Protein AF-A0A1I1RBB9-F1 (afdb_monomer)

InterPro domains:
  IPR007278 Domain of unknown function DUF397 [PF04149] (7-54)

Sequence (57 aa):
MFEGVPFRTSSHSTDDCVAVARAPRLIGVADTKVGNARVIAVRPDAWTVFVAAVTTR

pLDDT: mean 77.72, std 15.16, range [51.62, 95.88]

Radius of gyration: 12.04 Å; Cα contacts (8 Å, |Δi|>4): 74; chains: 1; bounding box: 31×17×33 Å

Structure (mmCIF, N/CA/C/O backbone):
data_AF-A0A1I1RBB9-F1
#
_entry.id   AF-A0A1I1RBB9-F1
#
loop_
_atom_site.group_PDB
_atom_site.id
_atom_site.type_symbol
_atom_site.label_atom_id
_atom_site.label_alt_id
_atom_site.label_comp_id
_atom_site.label_asym_id
_atom_site.label_entity_id
_atom_site.label_seq_id
_atom_site.pdbx_PDB_ins_code
_atom_site.Cartn_x
_atom_site.Cartn_y
_atom_site.Cartn_z
_atom_site.occupancy
_atom_site.B_iso_or_equiv
_atom_site.auth_seq_id
_atom_site.auth_comp_id
_atom_site.auth_asym_id
_atom_site.auth_atom_id
_atom_site.pdbx_PDB_model_num
ATOM 1 N N . MET A 1 1 ? -4.566 1.480 -13.856 1.00 61.91 1 MET A N 1
ATOM 2 C CA . MET A 1 1 ? -5.307 1.882 -12.631 1.00 61.91 1 MET A CA 1
ATOM 3 C C . MET A 1 1 ? -4.419 2.468 -11.524 1.00 61.91 1 MET A C 1
ATOM 5 O O . MET A 1 1 ? -4.961 3.125 -10.649 1.00 61.91 1 MET A O 1
ATOM 9 N N . PHE A 1 2 ? -3.091 2.306 -11.565 1.00 59.56 2 PHE A N 1
ATOM 10 C CA . PHE A 1 2 ? -2.160 2.944 -10.611 1.00 59.56 2 PHE A CA 1
ATOM 11 C C . PHE A 1 2 ? -1.117 3.837 -11.299 1.00 59.56 2 PHE A C 1
ATOM 13 O O . PHE A 1 2 ? -0.109 4.199 -10.704 1.00 59.56 2 PHE A O 1
ATOM 20 N N . GLU A 1 3 ? -1.354 4.178 -12.565 1.00 67.31 3 GLU A N 1
ATOM 21 C CA . GLU A 1 3 ? -0.493 5.088 -13.312 1.00 67.31 3 GLU A CA 1
ATOM 22 C C . GLU A 1 3 ? -0.561 6.484 -12.675 1.00 67.31 3 GLU A C 1
ATOM 24 O O . GLU A 1 3 ? -1.653 6.990 -12.414 1.00 67.31 3 GLU A O 1
ATOM 29 N N . GLY A 1 4 ? 0.599 7.062 -12.353 1.00 65.06 4 GLY A N 1
ATOM 30 C CA . GLY A 1 4 ? 0.707 8.382 -11.722 1.00 65.06 4 GLY A CA 1
ATOM 31 C C . GLY A 1 4 ? 0.420 8.438 -10.214 1.00 65.06 4 GLY A C 1
ATOM 32 O O . GLY A 1 4 ? 0.449 9.527 -9.644 1.00 65.06 4 GLY A O 1
ATOM 33 N N . VAL A 1 5 ? 0.159 7.311 -9.538 1.00 68.06 5 VAL A N 1
ATOM 34 C CA . VAL A 1 5 ? -0.066 7.310 -8.082 1.00 68.06 5 VAL A CA 1
ATOM 35 C C . VAL A 1 5 ? 1.275 7.216 -7.340 1.00 68.06 5 VAL A C 1
ATOM 37 O O . VAL A 1 5 ? 2.030 6.275 -7.587 1.00 68.06 5 VAL A O 1
ATOM 40 N N . PRO A 1 6 ? 1.589 8.141 -6.410 1.00 68.38 6 PRO A N 1
ATOM 41 C CA . PRO A 1 6 ? 2.839 8.088 -5.665 1.00 68.38 6 PRO A CA 1
ATOM 42 C C . PRO A 1 6 ? 2.820 6.935 -4.655 1.00 68.38 6 PRO A C 1
ATOM 44 O O . PRO A 1 6 ? 1.893 6.801 -3.852 1.00 68.38 6 PRO A O 1
ATOM 47 N N . PHE A 1 7 ? 3.873 6.125 -4.678 1.00 64.69 7 PHE A N 1
ATOM 48 C CA . PHE A 1 7 ? 4.088 5.041 -3.727 1.00 64.69 7 PHE A CA 1
ATOM 49 C C . PHE A 1 7 ? 4.941 5.504 -2.536 1.00 64.69 7 PHE A C 1
ATOM 51 O O . PHE A 1 7 ? 5.857 6.310 -2.700 1.00 64.69 7 PHE A O 1
ATOM 58 N N . ARG A 1 8 ? 4.662 4.979 -1.334 1.00 64.00 8 ARG A N 1
ATOM 59 C CA . ARG A 1 8 ? 5.511 5.166 -0.139 1.00 64.00 8 ARG A CA 1
ATOM 60 C C . ARG A 1 8 ? 6.321 3.899 0.149 1.00 64.00 8 ARG A C 1
ATOM 62 O O . ARG A 1 8 ? 5.780 2.804 0.011 1.00 64.00 8 ARG A O 1
ATOM 69 N N . THR A 1 9 ? 7.578 4.065 0.563 1.00 58.53 9 THR A N 1
ATOM 70 C CA . THR A 1 9 ? 8.548 2.993 0.852 1.00 58.53 9 THR A CA 1
ATOM 71 C C . THR A 1 9 ? 8.993 3.018 2.324 1.00 58.53 9 THR A C 1
ATOM 73 O O . THR A 1 9 ? 8.853 4.041 2.997 1.00 58.53 9 THR A O 1
ATOM 76 N N . SER A 1 10 ? 9.499 1.899 2.856 1.00 57.88 10 SER A N 1
ATOM 77 C CA . SER A 1 10 ? 10.019 1.794 4.233 1.00 57.88 10 SER A CA 1
ATOM 78 C C . SER A 1 10 ? 11.551 1.918 4.282 1.00 57.88 10 SER 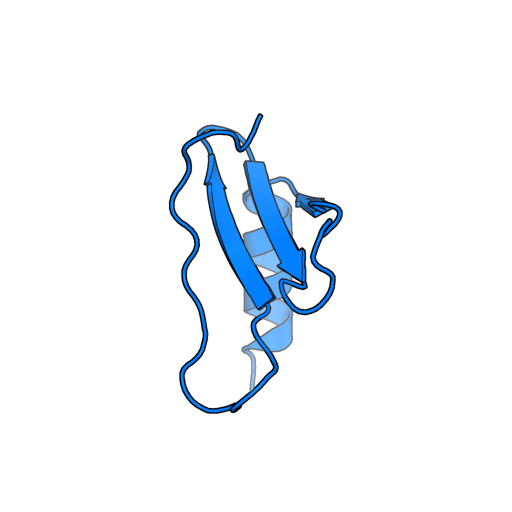A C 1
ATOM 80 O O . SER A 1 10 ? 12.248 1.125 3.657 1.00 57.88 10 SER A O 1
ATOM 82 N N . SER A 1 11 ? 12.078 2.869 5.063 1.00 51.62 11 SER A N 1
ATOM 83 C CA . SER A 1 11 ? 13.475 3.361 5.032 1.00 51.62 11 SER A CA 1
ATOM 84 C C . SER A 1 11 ? 14.585 2.476 5.644 1.00 51.62 11 SER A C 1
ATOM 86 O O . SER A 1 11 ? 15.634 3.009 6.000 1.00 51.62 11 SER A O 1
ATOM 88 N N . HIS A 1 12 ? 14.408 1.160 5.806 1.00 53.47 12 HIS A N 1
ATOM 89 C CA . HIS A 1 12 ? 15.403 0.307 6.496 1.00 53.47 12 HIS A CA 1
ATOM 90 C C . HIS A 1 12 ? 16.006 -0.832 5.666 1.00 53.47 12 HIS A C 1
ATOM 92 O O . HIS A 1 12 ? 16.644 -1.720 6.224 1.00 53.47 12 HIS A O 1
ATOM 98 N N . SER A 1 13 ? 15.880 -0.792 4.343 1.00 52.22 13 SER A N 1
ATOM 99 C CA . SER A 1 13 ? 16.588 -1.721 3.466 1.00 52.22 13 SER A CA 1
ATOM 100 C C . SER A 1 13 ? 17.222 -0.979 2.300 1.00 52.22 13 SER A C 1
ATOM 102 O O . SER A 1 13 ? 16.603 -0.098 1.709 1.00 52.22 13 SER A O 1
ATOM 104 N N . THR A 1 14 ? 18.469 -1.334 1.999 1.00 57.25 14 THR A N 1
ATOM 105 C CA . THR A 1 14 ? 19.238 -0.801 0.870 1.00 57.25 14 THR A CA 1
ATOM 106 C C . THR A 1 14 ? 18.641 -1.229 -0.471 1.00 57.25 14 THR A C 1
ATOM 108 O O . THR A 1 14 ? 18.813 -0.507 -1.444 1.00 57.25 14 THR A O 1
ATOM 111 N N . ASP A 1 15 ? 17.879 -2.330 -0.500 1.00 56.75 15 ASP A N 1
ATOM 112 C CA . ASP A 1 15 ? 17.318 -2.891 -1.730 1.00 56.75 15 ASP A CA 1
ATOM 113 C C . ASP A 1 15 ? 15.852 -3.345 -1.623 1.00 56.75 15 ASP A C 1
ATOM 115 O O . ASP A 1 15 ? 15.302 -3.719 -2.641 1.00 56.75 15 ASP A O 1
ATOM 119 N N . ASP A 1 16 ? 15.155 -3.277 -0.478 1.00 56.91 16 ASP A N 1
ATOM 120 C CA . ASP A 1 16 ? 13.793 -3.830 -0.328 1.00 56.91 16 ASP A CA 1
ATOM 121 C C . ASP A 1 16 ? 12.729 -2.761 -0.098 1.00 56.91 16 ASP A C 1
ATOM 123 O O . ASP A 1 16 ? 12.638 -2.180 0.984 1.00 56.91 16 ASP A O 1
ATOM 127 N N . CYS A 1 17 ? 11.852 -2.548 -1.079 1.00 70.81 17 CYS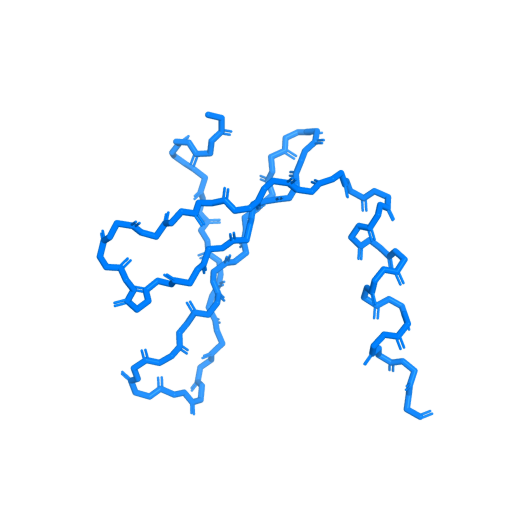 A N 1
ATOM 128 C CA . CYS A 1 17 ? 10.734 -1.622 -0.942 1.00 70.81 17 CYS A CA 1
ATOM 129 C C . CYS A 1 17 ? 9.433 -2.268 -1.436 1.00 70.81 17 CYS A C 1
ATOM 131 O O . CYS A 1 17 ? 9.144 -2.323 -2.629 1.00 70.81 17 CYS A O 1
ATOM 133 N N . VAL A 1 18 ? 8.602 -2.734 -0.499 1.00 79.25 18 VAL A N 1
ATOM 134 C CA . VAL A 1 18 ? 7.175 -2.886 -0.795 1.00 79.25 18 VAL A CA 1
ATOM 135 C C . VAL A 1 18 ? 6.600 -1.481 -0.886 1.00 79.25 18 VAL A C 1
ATOM 137 O O . VAL A 1 18 ? 6.599 -0.717 0.078 1.00 79.25 18 VAL A O 1
ATOM 140 N N . ALA A 1 19 ? 6.133 -1.138 -2.070 1.00 81.00 19 ALA A N 1
ATOM 141 C CA . ALA A 1 19 ? 5.521 0.125 -2.385 1.00 81.00 19 ALA A CA 1
ATOM 142 C C . ALA A 1 19 ? 4.007 0.005 -2.217 1.00 81.00 19 ALA A C 1
ATOM 144 O O . ALA A 1 19 ? 3.370 -0.861 -2.822 1.00 81.00 19 ALA A O 1
ATOM 145 N N . VAL A 1 20 ? 3.422 0.913 -1.432 1.00 86.88 20 VAL A N 1
ATOM 146 C CA . VAL A 1 20 ? 1.964 1.006 -1.267 1.00 86.88 20 VAL A CA 1
ATOM 147 C C . VAL A 1 20 ? 1.436 2.323 -1.838 1.00 86.88 20 VAL A C 1
ATOM 149 O O . VAL A 1 20 ? 1.946 3.398 -1.516 1.00 86.88 20 VAL A O 1
ATOM 152 N N . ALA A 1 21 ? 0.403 2.234 -2.675 1.00 88.25 21 ALA A N 1
ATOM 153 C CA . ALA A 1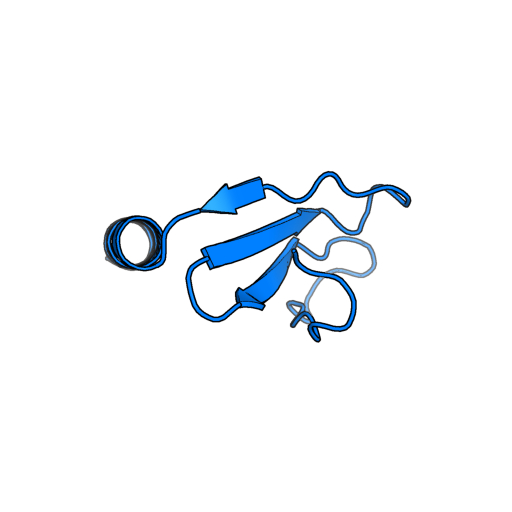 21 ? -0.271 3.358 -3.320 1.00 88.25 21 ALA A CA 1
ATOM 154 C C . ALA A 1 21 ? -1.785 3.283 -3.103 1.00 88.25 21 ALA A C 1
ATOM 156 O O . ALA A 1 21 ? -2.397 2.220 -3.217 1.00 88.25 21 ALA A O 1
ATOM 157 N N . ARG A 1 22 ? -2.421 4.428 -2.838 1.00 91.00 22 ARG A N 1
ATOM 158 C CA . ARG A 1 22 ? -3.881 4.520 -2.706 1.00 91.00 22 ARG A CA 1
ATOM 159 C C . ARG A 1 22 ? -4.498 5.067 -3.990 1.00 91.00 22 ARG A C 1
ATOM 161 O O . ARG A 1 22 ? -4.179 6.176 -4.401 1.00 91.00 22 ARG A O 1
ATOM 168 N N . ALA A 1 23 ? -5.439 4.325 -4.561 1.00 86.75 23 ALA A N 1
ATOM 169 C CA . ALA A 1 23 ? -6.332 4.769 -5.628 1.00 86.75 23 ALA A CA 1
ATOM 170 C C . ALA A 1 23 ? -7.771 4.922 -5.081 1.00 86.75 23 ALA A C 1
ATOM 172 O O .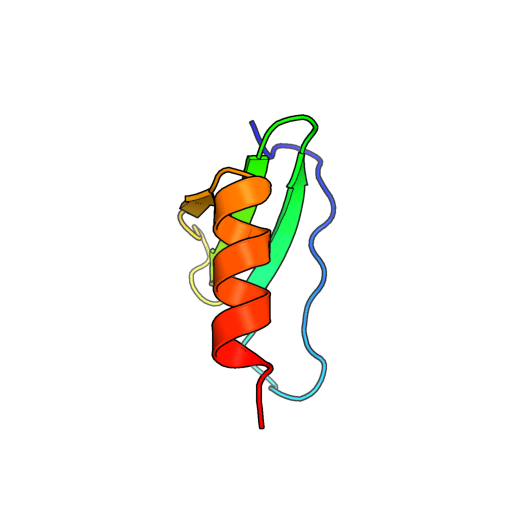 ALA A 1 23 ? -8.066 4.415 -3.995 1.00 86.75 23 ALA A O 1
ATOM 173 N N . PRO A 1 24 ? -8.707 5.572 -5.804 1.00 87.81 24 PRO A N 1
ATOM 174 C CA . PRO A 1 24 ? -10.053 5.849 -5.284 1.00 87.81 24 PRO A CA 1
ATOM 175 C C . PRO A 1 24 ? -10.831 4.621 -4.785 1.00 87.81 24 PRO A C 1
ATOM 177 O O . PRO A 1 24 ? -11.656 4.741 -3.885 1.00 87.81 24 PRO A O 1
ATOM 180 N N . ARG A 1 25 ? -10.578 3.438 -5.362 1.00 91.56 25 ARG A N 1
ATOM 181 C CA . ARG A 1 25 ? -11.297 2.190 -5.044 1.00 91.56 25 ARG A CA 1
ATOM 182 C C . ARG A 1 25 ? -10.396 1.005 -4.711 1.00 91.56 25 ARG A C 1
ATOM 184 O O . ARG A 1 25 ? -10.910 -0.090 -4.513 1.00 91.56 25 ARG A O 1
ATOM 191 N N . LEU A 1 26 ? -9.079 1.198 -4.687 1.00 95.19 26 LEU A N 1
ATOM 192 C CA . LEU A 1 26 ? -8.108 0.118 -4.530 1.00 95.19 26 LEU A CA 1
ATOM 193 C C . LEU A 1 26 ? -6.867 0.603 -3.788 1.00 95.19 26 LEU A C 1
ATOM 195 O O . LEU A 1 26 ? -6.511 1.779 -3.848 1.00 95.19 26 LEU A O 1
ATOM 199 N N . ILE A 1 27 ? -6.177 -0.337 -3.160 1.00 94.75 27 ILE A N 1
ATOM 200 C CA . ILE A 1 27 ? -4.804 -0.184 -2.698 1.00 94.75 27 ILE A CA 1
ATOM 201 C C . ILE A 1 27 ? -3.920 -1.013 -3.629 1.00 94.75 27 ILE A C 1
ATOM 203 O O . ILE A 1 27 ? -4.209 -2.180 -3.893 1.00 94.75 27 ILE A O 1
ATOM 207 N N . GLY A 1 28 ? -2.887 -0.382 -4.173 1.00 92.44 28 GLY A N 1
ATOM 208 C CA . GLY A 1 28 ? -1.861 -1.029 -4.974 1.00 92.44 28 GLY A CA 1
ATOM 209 C C . GLY A 1 28 ? -0.682 -1.381 -4.085 1.00 92.44 28 GLY A C 1
ATOM 210 O O . GLY A 1 28 ? -0.187 -0.517 -3.362 1.00 92.44 28 GLY A O 1
ATOM 211 N N . VAL A 1 29 ? -0.241 -2.630 -4.148 1.00 89.69 29 VAL A N 1
ATOM 212 C CA . VAL A 1 29 ? 0.950 -3.125 -3.459 1.00 89.69 29 VAL A CA 1
ATOM 213 C C . VAL A 1 29 ? 1.886 -3.697 -4.510 1.00 89.69 29 VAL A C 1
ATOM 215 O O . VAL A 1 29 ? 1.470 -4.529 -5.315 1.00 89.69 29 VAL A O 1
ATOM 218 N N . ALA A 1 30 ? 3.129 -3.238 -4.540 1.00 87.00 30 ALA A N 1
ATOM 219 C CA . ALA A 1 30 ? 4.114 -3.675 -5.518 1.00 87.00 30 ALA A CA 1
ATOM 220 C C . ALA A 1 30 ? 5.461 -3.914 -4.839 1.00 87.00 30 ALA A C 1
ATOM 222 O O . ALA A 1 30 ? 5.881 -3.112 -4.011 1.00 87.00 30 ALA A O 1
ATOM 223 N N . ASP A 1 31 ? 6.140 -5.003 -5.192 1.00 80.69 31 ASP A N 1
ATOM 224 C CA . ASP A 1 31 ? 7.535 -5.215 -4.805 1.00 80.69 31 ASP 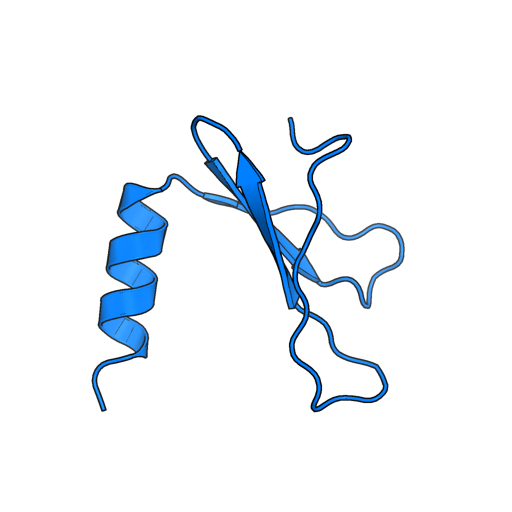A CA 1
ATOM 225 C C . ASP A 1 31 ? 8.438 -4.493 -5.808 1.00 80.69 31 ASP A C 1
ATOM 227 O O . ASP A 1 31 ? 8.613 -4.960 -6.934 1.00 80.69 31 ASP A O 1
ATOM 231 N N . THR A 1 32 ? 8.994 -3.343 -5.425 1.00 73.62 32 THR A N 1
ATOM 232 C CA . THR A 1 32 ? 9.775 -2.511 -6.351 1.00 73.62 32 THR A CA 1
ATOM 233 C C . THR A 1 32 ? 11.181 -3.033 -6.612 1.00 73.62 32 THR A C 1
ATOM 235 O O . THR A 1 32 ? 11.900 -2.413 -7.390 1.00 73.62 32 THR A O 1
ATOM 238 N N . LYS A 1 33 ? 11.586 -4.162 -6.014 1.00 70.19 33 LYS A N 1
ATOM 239 C CA . LYS A 1 33 ? 12.850 -4.834 -6.361 1.00 70.19 33 LYS A CA 1
ATOM 240 C C . LYS A 1 33 ? 12.835 -5.418 -7.756 1.00 70.19 33 LYS A C 1
ATOM 242 O O . LYS A 1 33 ? 13.868 -5.583 -8.398 1.00 70.19 33 LYS A O 1
ATOM 247 N N . VAL A 1 34 ? 11.642 -5.761 -8.223 1.00 63.47 34 VAL A N 1
ATOM 248 C CA . VAL A 1 34 ? 11.438 -6.300 -9.553 1.00 63.47 34 VAL A CA 1
ATOM 249 C C . VAL A 1 34 ? 11.136 -5.102 -10.445 1.00 63.47 34 VAL A C 1
ATOM 251 O O . VAL A 1 34 ? 10.083 -4.491 -10.312 1.00 63.47 34 VAL A O 1
ATOM 254 N N . GLY A 1 35 ? 12.053 -4.731 -11.344 1.00 59.06 35 GLY A N 1
ATOM 255 C CA . GLY A 1 35 ? 11.934 -3.523 -12.185 1.00 59.06 35 GLY A CA 1
ATOM 256 C C . GLY A 1 35 ? 10.639 -3.418 -13.014 1.00 59.06 35 GLY A C 1
ATOM 257 O O . GLY A 1 35 ? 10.297 -2.337 -13.477 1.00 59.06 35 GLY A O 1
ATOM 258 N N . ASN A 1 36 ? 9.886 -4.517 -13.143 1.00 64.38 36 ASN A N 1
ATOM 259 C CA . ASN A 1 36 ? 8.507 -4.565 -13.637 1.00 64.38 36 ASN A CA 1
ATOM 260 C C . ASN A 1 36 ? 7.570 -5.138 -12.562 1.00 64.38 36 ASN A C 1
ATOM 262 O O . ASN A 1 36 ? 6.962 -6.197 -12.741 1.00 64.38 36 ASN A O 1
ATOM 266 N N . ALA A 1 37 ? 7.504 -4.476 -11.411 1.00 65.75 37 ALA A N 1
ATOM 267 C CA . ALA A 1 37 ? 6.747 -4.939 -10.261 1.00 65.75 37 ALA A 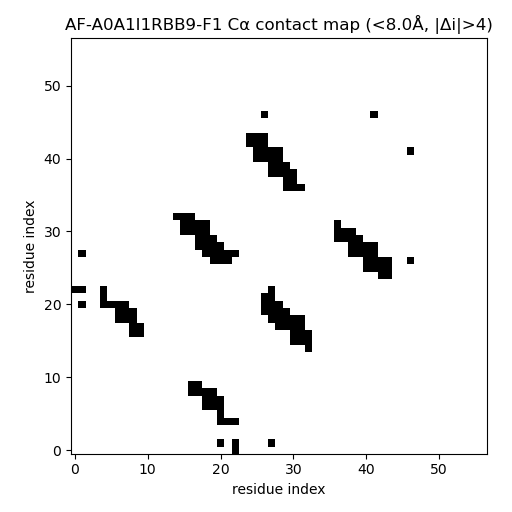CA 1
ATOM 268 C C . ALA A 1 37 ? 5.269 -5.120 -10.624 1.00 65.75 37 ALA A C 1
ATOM 270 O O . ALA A 1 37 ? 4.558 -4.161 -10.939 1.00 65.75 37 ALA A O 1
ATOM 271 N N . ARG A 1 38 ? 4.779 -6.362 -10.572 1.00 78.50 38 ARG A N 1
ATOM 272 C CA . ARG A 1 38 ? 3.353 -6.626 -10.761 1.00 78.50 38 ARG A CA 1
ATOM 273 C C . ARG A 1 38 ? 2.595 -6.040 -9.572 1.00 78.50 38 ARG A C 1
ATOM 275 O O . ARG A 1 38 ? 2.788 -6.471 -8.440 1.00 78.50 38 ARG A O 1
ATOM 282 N N . VAL A 1 39 ? 1.713 -5.080 -9.843 1.00 86.88 39 VAL A N 1
ATOM 283 C CA . VAL A 1 39 ? 0.873 -4.475 -8.805 1.00 86.88 39 VAL A CA 1
ATOM 284 C C . VAL A 1 39 ? -0.222 -5.457 -8.400 1.00 86.88 39 VAL A C 1
ATOM 286 O O . VAL A 1 39 ? -1.057 -5.849 -9.219 1.00 86.88 39 VAL A O 1
ATOM 289 N N . ILE A 1 40 ? -0.244 -5.820 -7.123 1.00 90.06 40 ILE A N 1
ATOM 290 C CA . ILE A 1 40 ? -1.381 -6.478 -6.492 1.00 90.06 40 ILE A CA 1
ATOM 291 C C . ILE A 1 40 ? -2.390 -5.390 -6.135 1.00 90.06 40 ILE A C 1
ATOM 293 O O . ILE A 1 40 ? -2.074 -4.433 -5.430 1.00 90.06 40 ILE A O 1
ATOM 297 N N . ALA A 1 41 ? -3.609 -5.535 -6.641 1.00 93.94 41 ALA A N 1
ATOM 298 C CA . ALA A 1 41 ? -4.704 -4.623 -6.369 1.00 93.94 41 ALA A CA 1
ATOM 299 C C . ALA A 1 41 ? -5.642 -5.235 -5.329 1.00 93.94 41 ALA A C 1
ATOM 301 O O . ALA A 1 41 ? -6.261 -6.266 -5.586 1.00 93.94 41 ALA A O 1
ATOM 302 N N . VAL A 1 42 ? -5.777 -4.589 -4.176 1.00 94.94 42 VAL A N 1
ATOM 303 C CA . VAL A 1 42 ? -6.684 -5.030 -3.11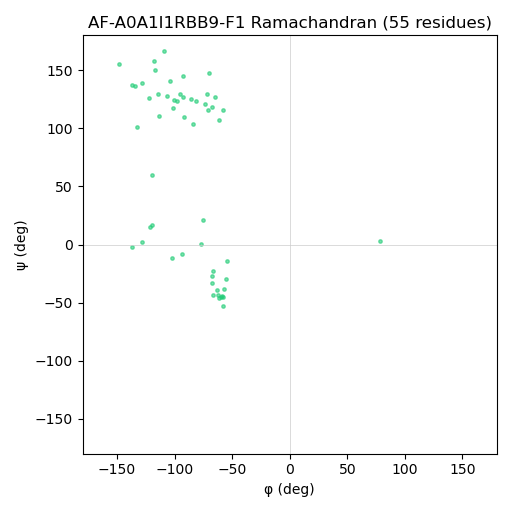2 1.00 94.94 42 VAL A CA 1
ATOM 304 C C . VAL A 1 42 ? -7.764 -3.988 -2.865 1.00 94.94 42 VAL A C 1
ATOM 306 O O . VAL A 1 42 ? -7.555 -2.788 -3.059 1.00 94.94 42 VAL A O 1
ATOM 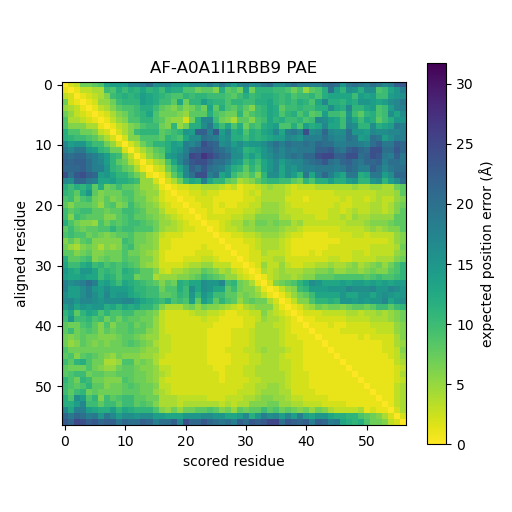309 N N . ARG A 1 43 ? -8.942 -4.432 -2.426 1.00 95.88 43 ARG A N 1
ATOM 310 C CA . ARG A 1 43 ? -9.978 -3.498 -1.983 1.00 95.88 43 ARG A CA 1
ATOM 311 C C . ARG A 1 43 ? -9.564 -2.829 -0.662 1.00 95.88 43 ARG A C 1
ATOM 313 O O . ARG A 1 43 ? -8.923 -3.483 0.163 1.00 95.88 43 ARG A O 1
ATOM 320 N N . PRO A 1 44 ? -9.952 -1.563 -0.423 1.00 95.38 44 PRO A N 1
ATOM 321 C CA . PRO A 1 44 ? -9.607 -0.851 0.804 1.00 95.38 44 PRO A CA 1
ATOM 322 C C . PRO A 1 44 ? -10.075 -1.548 2.086 1.00 95.38 44 PRO A C 1
ATOM 324 O O . PRO A 1 44 ? -9.330 -1.575 3.056 1.00 95.38 44 PRO A O 1
ATOM 327 N N . ASP A 1 45 ? -11.265 -2.152 2.087 1.00 95.69 45 ASP A N 1
ATOM 328 C CA . ASP A 1 45 ? -11.807 -2.866 3.248 1.00 95.69 45 ASP A CA 1
ATOM 329 C C . ASP A 1 45 ? -11.000 -4.126 3.582 1.00 95.69 45 ASP A C 1
ATOM 331 O O . ASP A 1 45 ? -10.644 -4.345 4.738 1.00 95.69 45 ASP A O 1
ATOM 335 N N . ALA A 1 46 ? -10.622 -4.905 2.565 1.00 95.38 46 ALA A N 1
ATOM 336 C CA . ALA A 1 46 ? -9.753 -6.065 2.746 1.00 95.38 46 ALA A CA 1
ATOM 337 C C . ALA A 1 46 ? -8.361 -5.662 3.268 1.00 95.38 46 ALA A C 1
ATOM 339 O O . ALA A 1 46 ? -7.815 -6.327 4.147 1.00 95.38 46 ALA A O 1
ATOM 340 N N . TRP A 1 47 ? -7.807 -4.548 2.773 1.00 94.19 47 TRP A N 1
ATOM 341 C CA . TRP A 1 47 ? -6.543 -3.998 3.272 1.00 94.19 47 TRP A CA 1
ATOM 342 C C . TRP A 1 47 ? -6.634 -3.594 4.747 1.00 94.19 47 TRP A C 1
ATOM 344 O O . TRP A 1 47 ? -5.743 -3.924 5.523 1.00 94.19 47 TRP A O 1
ATOM 354 N N . THR A 1 48 ? -7.721 -2.935 5.159 1.00 94.06 48 THR A N 1
ATOM 355 C CA . THR A 1 48 ? -7.948 -2.570 6.565 1.00 94.06 48 THR A CA 1
ATOM 356 C C . THR A 1 48 ? -7.999 -3.796 7.475 1.00 94.06 48 THR A C 1
ATOM 358 O O . THR A 1 48 ? -7.348 -3.790 8.518 1.00 94.06 48 THR A O 1
ATOM 361 N N . VAL A 1 49 ? -8.719 -4.854 7.080 1.00 95.56 49 VAL A N 1
ATOM 362 C CA . VAL A 1 49 ? -8.785 -6.110 7.850 1.00 95.56 49 VAL A CA 1
ATOM 363 C C . VAL A 1 49 ? -7.406 -6.756 7.967 1.00 95.56 49 VAL A C 1
ATOM 365 O O . VAL A 1 49 ? -7.006 -7.143 9.062 1.00 95.56 49 VAL A O 1
ATOM 368 N N . PHE A 1 50 ? -6.660 -6.829 6.861 1.00 92.19 50 PHE A N 1
ATOM 369 C CA . PHE A 1 50 ? -5.300 -7.364 6.861 1.00 92.19 50 PHE A CA 1
ATOM 370 C C . PHE A 1 50 ? -4.392 -6.589 7.818 1.00 92.19 50 PHE A C 1
ATOM 372 O O . PHE A 1 50 ? -3.786 -7.195 8.696 1.00 92.19 50 PHE A O 1
ATOM 379 N N . VAL A 1 51 ? -4.334 -5.256 7.687 1.00 92.25 51 VAL A N 1
ATOM 380 C CA . VAL A 1 51 ? -3.493 -4.409 8.543 1.00 92.25 51 VAL A CA 1
ATOM 381 C C . VAL A 1 51 ? -3.861 -4.603 10.010 1.00 92.25 51 VAL A C 1
ATOM 383 O O . VAL A 1 51 ? -2.962 -4.794 10.820 1.00 92.25 51 VAL A O 1
ATOM 386 N N . ALA A 1 52 ? -5.150 -4.621 10.357 1.00 93.38 52 ALA A N 1
ATOM 387 C CA . ALA A 1 52 ? -5.591 -4.858 11.730 1.00 93.38 52 ALA A CA 1
ATOM 388 C C . ALA A 1 52 ? -5.105 -6.216 12.269 1.00 93.38 52 ALA A C 1
ATOM 390 O O . ALA A 1 52 ? -4.574 -6.272 13.374 1.00 93.38 52 ALA A O 1
ATOM 391 N N . ALA A 1 53 ? -5.213 -7.283 11.471 1.00 92.44 53 ALA A N 1
ATOM 392 C CA . ALA A 1 53 ? -4.803 -8.629 11.870 1.00 92.44 53 ALA A CA 1
ATOM 393 C C . ALA A 1 53 ? -3.283 -8.783 12.051 1.00 92.44 53 ALA A C 1
ATOM 395 O O . ALA A 1 53 ? -2.842 -9.559 12.894 1.00 92.44 53 ALA A O 1
ATOM 396 N N . VAL A 1 54 ? -2.471 -8.061 11.271 1.00 88.12 54 VAL A N 1
ATOM 397 C CA . VAL A 1 54 ? -0.999 -8.144 11.358 1.00 88.12 54 VAL A CA 1
ATOM 398 C C . VAL A 1 54 ? -0.376 -7.093 12.283 1.00 88.12 54 VAL A C 1
ATOM 400 O O . VAL A 1 54 ? 0.823 -7.148 12.539 1.00 88.12 54 VAL A O 1
ATOM 403 N N . THR A 1 55 ? -1.159 -6.123 12.770 1.00 85.50 55 THR A N 1
ATOM 404 C CA . THR A 1 55 ? -0.693 -5.076 13.704 1.00 85.50 55 THR A CA 1
ATOM 405 C C . THR A 1 55 ? -1.101 -5.321 15.153 1.00 85.50 55 THR A C 1
ATOM 407 O O . THR A 1 55 ? -0.552 -4.671 16.044 1.00 85.50 55 THR A O 1
ATOM 410 N N . THR A 1 56 ? -2.001 -6.271 15.419 1.00 61.06 56 THR A N 1
ATOM 411 C CA . THR A 1 56 ? -2.199 -6.820 16.764 1.00 61.06 56 THR A CA 1
ATOM 412 C C . THR A 1 56 ? -0.908 -7.490 17.235 1.00 61.06 56 THR A C 1
ATOM 414 O O . THR A 1 56 ? -0.519 -8.531 16.708 1.00 61.06 56 THR A O 1
ATOM 417 N N . ARG A 1 57 ? -0.232 -6.832 18.183 1.00 51.75 57 ARG A N 1
ATOM 418 C CA . ARG A 1 57 ? 0.903 -7.357 18.951 1.00 51.75 57 ARG A CA 1
ATOM 419 C C . ARG A 1 57 ? 0.441 -8.322 20.031 1.00 51.75 57 ARG A C 1
ATOM 421 O O . ARG A 1 57 ? -0.615 -8.037 20.637 1.00 51.75 57 ARG A O 1
#

Organism: NCBI:txid910347

Solvent-accessible surface area (backbone atoms only — not comparable to full-atom values): 3530 Å² total; per-residue (Å²): 135,65,82,92,52,74,60,50,69,58,95,86,50,99,69,58,30,63,28,45,26,78,48,101,76,32,33,37,40,24,49,61,69,43,94,79,43,70,67,45,77,40,48,56,69,62,49,52,53,50,52,54,67,72,64,65,126

Mean predicted aligned error: 7.82 Å

Nearest PDB structures (foldseek):
  8vl3-assembly1_A  TM=5.752E-01  e=1.067E+00  synthetic construct
  6rd4-assembly1_7  TM=5.924E-01  e=1.576E+00  Polytomella sp. Pringsheim 198.80
  3eb8-assembly3_B-2  TM=7.125E-01  e=4.172E+00  Shigella flexneri
  4fmb-assembly2_C  TM=6.856E-01  e=4.750E+00  Shigella flexneri
  4fmb-assembly1_A  TM=6.860E-01  e=5.772E+00  Shigella flexneri

Secondary structure (DSSP, 8-state):
--TTPPPB--TT-SS--EEEEEETTE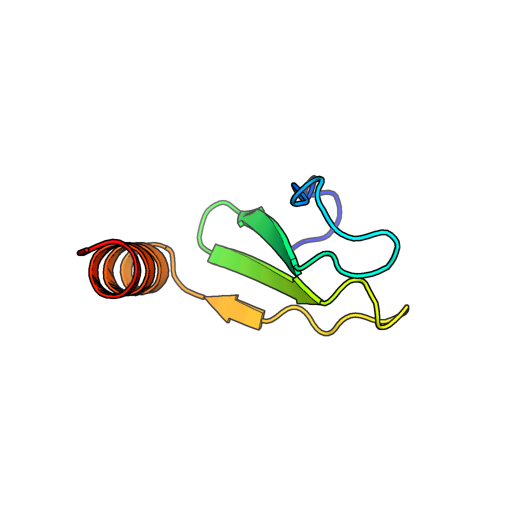EEEEETTSTT-PPEEE-HHHHHHHHHHHH--

Foldseek 3Di:
DCPPFDWDFDDDDPQWGFTWGDDPFWIWTFTVSPVPTDTDTDGPVVVVVVCVVVVPD